Protein AF-A0AAD9JEX7-F1 (afdb_monomer_lite)

Foldseek 3Di:
DAAAAPDPVQQDPPLNQHPNAHDPQADRPRSHDGQDWWADDQQWDWDWDDFAQFKTKIKGFGTPSRDAPCFQVWKKKWKWKDWVPGDIDIDIGGDDHDDPRMDMDMDGRHHGFIKMKIKMWMWTADPNDIDIYYIYDIDMDTHYNDDFDQPDWPWDDDPDDPDPDTDTDTDTDDDDDD

Organism: Ridgeia piscesae (NCBI:txid27915)

Radius of gyration: 24.42 Å; chains: 1; bounding box: 78×35×66 Å

pLDDT: mean 83.03, std 17.33, range [36.31, 97.31]

Secondary structure (DSSP, 8-state):
---SBSSGGGB-TTT--BTT-BPTTB-TTTS-SB-PPPB--TT---EEE---SS-EEEEEEPPBT--TT-BTTTEEEEEEEEETTS--EEEEE-PPSS--SEEEEEE--PPTT-EEEEEEEEEEEETTEEEEPPPPPPEEEE--S----B---B-PPP-TTT---PPPB-PBP-PPP-

Sequence (178 aa):
MCGNCKDNSQCAATTGVCNSGCVTWYDPGLCKTYIEKPNFLSSDKPDIEDITSSSVTVNWPKANQMTSGLEGKYYRYILWLKADGEKEKNVTMVPQDGAKPRMDSHLTGLRFNTYYTVRVQPYREHNGDRDLGAATGVITFKTNCTVPVIENVMTSTPDWPTNTSIVVSWKVGAGYDI

Structure (mmCIF, N/CA/C/O backbone):
data_AF-A0AAD9JEX7-F1
#
_entry.id   AF-A0AAD9JEX7-F1
#
loop_
_atom_site.group_PDB
_atom_site.id
_atom_site.type_symbol
_atom_site.label_atom_id
_atom_site.label_alt_id
_atom_site.label_comp_id
_atom_site.label_asym_id
_atom_site.label_entity_id
_atom_site.label_seq_id
_atom_site.pdbx_PDB_ins_code
_atom_site.Cartn_x
_atom_site.Cartn_y
_atom_site.Cartn_z
_atom_site.occupancy
_atom_site.B_iso_or_equiv
_atom_site.auth_seq_id
_atom_site.auth_comp_id
_atom_site.auth_asym_id
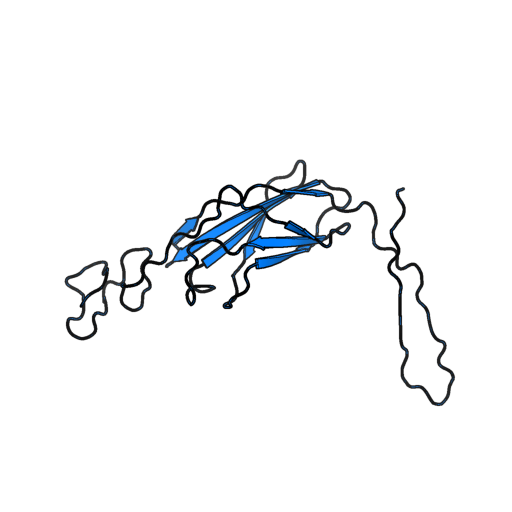_atom_site.auth_atom_id
_atom_site.pdbx_PDB_model_num
ATOM 1 N N . MET A 1 1 ? 13.250 4.168 -32.243 1.00 79.69 1 MET A N 1
ATOM 2 C CA . MET A 1 1 ? 13.951 4.715 -31.057 1.00 79.69 1 MET A CA 1
ATOM 3 C C . MET A 1 1 ? 13.802 3.745 -29.903 1.00 79.69 1 MET A C 1
ATOM 5 O O . MET A 1 1 ? 12.671 3.363 -29.606 1.00 79.69 1 MET A O 1
ATOM 9 N N . CYS A 1 2 ? 14.925 3.354 -29.306 1.00 88.38 2 CYS A N 1
ATOM 10 C CA . CYS A 1 2 ? 14.984 2.447 -28.161 1.00 88.38 2 CYS A CA 1
ATOM 11 C C . CYS A 1 2 ? 14.504 3.133 -26.879 1.00 88.38 2 CYS A C 1
ATOM 13 O O . CYS A 1 2 ? 14.640 4.351 -26.746 1.00 88.38 2 CYS A O 1
ATOM 15 N N . GLY A 1 3 ? 13.920 2.353 -25.971 1.00 90.06 3 GLY A N 1
ATOM 16 C CA . GLY A 1 3 ? 13.683 2.772 -24.591 1.00 90.06 3 GLY A CA 1
ATOM 17 C C . GLY A 1 3 ? 14.864 2.423 -23.683 1.00 90.06 3 GLY A C 1
ATOM 18 O O . GLY A 1 3 ? 15.997 2.277 -24.132 1.00 90.06 3 GLY A O 1
ATOM 19 N N . ASN A 1 4 ? 14.579 2.246 -22.397 1.00 93.44 4 ASN A N 1
ATOM 20 C CA . ASN A 1 4 ? 15.545 1.892 -21.359 1.00 93.44 4 ASN A CA 1
ATOM 21 C C . ASN A 1 4 ? 15.795 0.375 -21.326 1.00 93.44 4 ASN A C 1
ATOM 23 O O . ASN A 1 4 ? 15.346 -0.324 -20.414 1.00 93.44 4 ASN A O 1
ATOM 27 N N . CYS A 1 5 ? 16.477 -0.143 -22.348 1.00 93.19 5 CYS A N 1
ATOM 28 C CA . CYS A 1 5 ? 16.906 -1.542 -22.399 1.00 93.19 5 CYS A CA 1
ATOM 29 C C . CYS A 1 5 ? 17.974 -1.837 -21.332 1.00 93.19 5 CYS A C 1
ATOM 31 O O . CYS A 1 5 ? 18.793 -0.969 -21.032 1.00 93.19 5 CYS A O 1
ATOM 33 N N . LYS A 1 6 ? 18.031 -3.073 -20.812 1.00 93.25 6 LYS A N 1
ATOM 34 C CA . LYS A 1 6 ? 19.159 -3.507 -19.957 1.00 93.25 6 LYS A CA 1
ATOM 35 C C . LYS A 1 6 ? 20.486 -3.469 -20.711 1.00 93.25 6 LYS A C 1
ATOM 37 O O . LYS A 1 6 ? 21.501 -3.059 -20.163 1.00 93.25 6 LYS A O 1
ATOM 42 N N . ASP A 1 7 ? 20.447 -3.891 -21.970 1.00 93.06 7 ASP A N 1
ATOM 43 C CA . ASP A 1 7 ? 21.552 -3.805 -22.919 1.00 93.06 7 ASP A CA 1
ATOM 44 C C . ASP A 1 7 ? 21.055 -3.123 -24.195 1.00 93.06 7 ASP A C 1
ATOM 46 O O . ASP A 1 7 ? 20.227 -3.674 -24.929 1.00 93.06 7 ASP A O 1
ATOM 50 N N . ASN A 1 8 ? 21.552 -1.910 -24.441 1.00 89.69 8 ASN A N 1
ATOM 51 C CA . ASN A 1 8 ? 21.122 -1.075 -25.559 1.00 89.69 8 ASN A CA 1
ATOM 52 C C . ASN A 1 8 ? 21.593 -1.617 -26.919 1.00 89.69 8 ASN A C 1
ATOM 54 O O . ASN A 1 8 ? 20.993 -1.289 -27.942 1.00 89.69 8 ASN A O 1
ATOM 58 N N . SER A 1 9 ? 22.623 -2.474 -26.944 1.00 91.62 9 SER A N 1
ATOM 59 C CA . SER A 1 9 ? 23.072 -3.149 -28.169 1.00 91.62 9 SER A CA 1
ATOM 60 C C . SER A 1 9 ? 22.080 -4.217 -28.652 1.00 91.62 9 SER A C 1
ATOM 62 O O . SER A 1 9 ? 22.043 -4.541 -29.836 1.00 91.62 9 SER A O 1
ATOM 64 N N . GLN A 1 10 ? 21.218 -4.710 -27.755 1.00 91.44 10 GLN A N 1
ATOM 65 C CA . GLN A 1 10 ? 20.183 -5.710 -28.040 1.00 91.44 10 GLN A CA 1
ATOM 66 C C . GLN A 1 10 ? 18.808 -5.096 -28.337 1.00 91.44 10 GLN A C 1
ATOM 68 O O . GLN A 1 10 ? 17.789 -5.795 -28.331 1.00 91.44 10 GLN A O 1
ATOM 73 N N . CYS A 1 11 ? 18.763 -3.789 -28.585 1.00 93.38 11 CYS A N 1
ATOM 74 C CA . CYS A 1 11 ? 17.563 -3.119 -29.049 1.00 93.38 11 CYS A CA 1
ATOM 75 C C . CYS A 1 11 ? 17.349 -3.372 -30.547 1.00 93.38 11 CYS A C 1
ATOM 77 O O . CYS A 1 11 ? 18.211 -3.081 -31.378 1.00 93.38 11 CYS A O 1
ATOM 79 N N . ALA A 1 12 ? 16.167 -3.861 -30.914 1.00 91.50 12 ALA A N 1
ATOM 80 C CA . ALA A 1 12 ? 15.785 -4.002 -32.310 1.00 91.50 12 ALA A CA 1
ATOM 81 C C . ALA A 1 12 ? 15.616 -2.618 -32.964 1.00 91.50 12 ALA A C 1
ATOM 83 O O . ALA A 1 12 ? 14.721 -1.853 -32.600 1.00 91.50 12 ALA A O 1
ATOM 84 N N . ALA A 1 13 ? 16.446 -2.305 -33.963 1.00 88.25 13 ALA A N 1
ATOM 85 C CA . ALA A 1 13 ? 16.466 -0.990 -34.613 1.00 88.25 13 ALA A CA 1
ATOM 86 C C . ALA A 1 13 ? 15.116 -0.588 -35.244 1.00 88.25 13 ALA A C 1
ATOM 88 O O . ALA A 1 13 ? 14.769 0.593 -35.265 1.00 88.25 13 ALA A O 1
ATOM 89 N N . THR A 1 14 ? 14.346 -1.568 -35.726 1.00 89.25 14 THR A N 1
ATOM 90 C CA . THR A 1 14 ? 13.056 -1.367 -36.401 1.00 89.25 14 THR A CA 1
ATOM 91 C C . THR A 1 14 ? 11.885 -1.240 -35.429 1.00 89.25 14 THR A C 1
ATOM 93 O O . THR A 1 14 ? 11.089 -0.314 -35.552 1.00 89.25 14 THR A O 1
ATOM 96 N N . THR A 1 15 ? 11.770 -2.140 -34.449 1.00 90.50 15 THR A N 1
ATOM 97 C CA . THR A 1 15 ? 10.611 -2.194 -33.538 1.00 90.50 15 THR A CA 1
ATOM 98 C C . THR A 1 15 ? 10.823 -1.412 -32.242 1.00 90.50 15 THR A C 1
ATOM 100 O O . THR A 1 15 ? 9.856 -1.026 -31.590 1.00 90.50 15 THR A O 1
ATOM 103 N N . GLY A 1 16 ? 12.076 -1.154 -31.854 1.00 89.50 16 GLY A N 1
ATOM 104 C CA . GLY A 1 16 ? 12.429 -0.550 -30.567 1.00 89.50 16 GLY A CA 1
ATOM 105 C C . GLY A 1 16 ? 12.274 -1.490 -29.367 1.00 89.50 16 GLY A C 1
ATOM 106 O O . GLY A 1 16 ? 12.338 -1.020 -28.234 1.00 89.50 16 GLY A O 1
ATOM 107 N N . VAL A 1 17 ? 12.059 -2.789 -29.605 1.00 91.31 17 VAL A N 1
ATOM 108 C CA . VAL A 1 17 ? 11.953 -3.821 -28.562 1.00 91.31 17 VAL A CA 1
ATOM 109 C C . VAL A 1 17 ? 13.337 -4.143 -27.996 1.00 91.31 17 VAL A C 1
ATOM 111 O O . VAL A 1 17 ? 14.300 -4.307 -28.746 1.00 91.31 17 VAL A O 1
ATOM 114 N N . CYS A 1 18 ? 13.428 -4.265 -26.673 1.00 92.69 18 CYS A N 1
ATOM 115 C CA . CYS A 1 18 ? 14.646 -4.653 -25.967 1.00 92.69 18 CYS A CA 1
ATOM 116 C C . CYS A 1 18 ? 14.670 -6.173 -25.745 1.00 92.69 18 CYS A C 1
ATOM 118 O O . CYS A 1 18 ? 13.969 -6.671 -24.865 1.00 92.69 18 CYS A O 1
ATOM 120 N N . ASN A 1 19 ? 15.493 -6.921 -26.490 1.00 90.56 19 ASN A N 1
ATOM 121 C CA . ASN A 1 19 ? 15.576 -8.387 -26.338 1.00 90.56 19 ASN A CA 1
ATOM 122 C C . ASN A 1 19 ? 16.192 -8.816 -24.994 1.00 90.56 19 ASN A C 1
ATOM 124 O O . ASN A 1 19 ? 15.896 -9.892 -24.484 1.00 90.56 19 ASN A O 1
ATOM 128 N N . SER A 1 20 ? 16.997 -7.938 -24.391 1.00 91.25 20 SER A N 1
ATOM 129 C CA . SER A 1 20 ? 17.547 -8.086 -23.038 1.00 91.25 20 SER A CA 1
ATOM 130 C C . SER A 1 20 ? 16.545 -7.735 -21.925 1.00 91.25 20 SER A C 1
ATOM 132 O O . SER A 1 20 ? 16.856 -7.869 -20.738 1.00 91.25 20 SER A O 1
ATOM 134 N N . GLY A 1 21 ? 15.340 -7.280 -22.285 1.00 90.69 21 GLY A N 1
ATOM 135 C CA . GLY A 1 21 ? 14.355 -6.716 -21.367 1.00 90.69 21 GLY A CA 1
ATOM 136 C C . GLY A 1 21 ? 14.670 -5.276 -20.948 1.00 90.69 21 GLY A C 1
ATOM 137 O O . GLY A 1 21 ? 15.631 -4.655 -21.412 1.00 90.69 21 GLY A O 1
ATOM 138 N N . CYS A 1 22 ? 13.838 -4.736 -20.059 1.00 92.56 22 CYS A N 1
ATOM 139 C CA . CYS A 1 22 ? 13.960 -3.361 -19.576 1.00 92.56 22 CYS A CA 1
ATOM 140 C C . CYS A 1 22 ? 14.808 -3.246 -18.312 1.00 92.56 22 CYS A C 1
ATOM 142 O O . CYS A 1 22 ? 14.862 -4.174 -17.499 1.00 92.56 22 CYS A O 1
ATOM 144 N N . VAL A 1 23 ? 15.412 -2.074 -18.113 1.00 92.25 23 VAL A N 1
ATOM 145 C CA . VAL A 1 23 ? 15.885 -1.639 -16.792 1.00 92.25 23 VAL A CA 1
ATOM 146 C C . VAL A 1 23 ? 14.736 -1.756 -15.784 1.00 92.25 23 VAL A C 1
ATOM 148 O O . VAL A 1 23 ? 13.566 -1.588 -16.139 1.00 92.25 23 VAL A O 1
ATOM 151 N N . THR A 1 24 ? 15.055 -2.066 -14.526 1.00 90.25 24 THR A N 1
ATOM 152 C CA . THR A 1 24 ? 14.056 -2.200 -13.460 1.00 90.25 24 THR A CA 1
ATOM 153 C C . THR A 1 24 ? 13.154 -0.966 -13.395 1.00 90.25 24 THR A C 1
ATOM 155 O O . THR A 1 24 ? 13.615 0.162 -13.570 1.00 90.25 24 THR A O 1
ATOM 158 N N . TRP A 1 25 ? 11.864 -1.195 -13.137 1.00 92.75 25 TRP A N 1
ATOM 159 C CA . TRP A 1 25 ? 10.810 -0.174 -13.087 1.00 92.75 25 TRP A CA 1
ATOM 160 C C . TRP A 1 25 ? 10.443 0.471 -14.419 1.00 92.75 25 TRP A C 1
ATOM 162 O O . TRP A 1 25 ? 9.761 1.488 -14.418 1.00 92.75 25 TRP A O 1
ATOM 172 N N . TYR A 1 26 ? 10.819 -0.115 -15.550 1.00 92.06 26 TYR A N 1
ATOM 173 C CA . TYR A 1 26 ? 10.245 0.255 -16.840 1.00 92.06 26 TYR A CA 1
ATOM 174 C C . TYR A 1 26 ? 9.252 -0.802 -17.317 1.00 92.06 26 TYR A C 1
ATOM 176 O O . TYR A 1 26 ? 9.494 -2.002 -17.198 1.00 92.06 26 TYR A O 1
ATOM 184 N N . ASP A 1 27 ? 8.129 -0.349 -17.873 1.00 88.69 27 ASP A N 1
ATOM 185 C CA . ASP A 1 27 ? 7.116 -1.233 -18.445 1.00 88.69 27 ASP A CA 1
ATOM 186 C C . ASP A 1 27 ? 7.715 -2.059 -19.611 1.00 88.69 27 ASP A C 1
ATOM 188 O O . ASP A 1 27 ? 8.361 -1.487 -20.502 1.00 88.69 27 ASP A O 1
ATOM 192 N N . PRO A 1 28 ? 7.507 -3.392 -19.630 1.00 83.62 28 PRO A N 1
ATOM 193 C CA . PRO A 1 28 ? 8.185 -4.333 -20.513 1.00 83.62 28 PRO A CA 1
ATOM 194 C C . PRO A 1 28 ? 7.768 -4.230 -21.983 1.00 83.62 28 PRO A C 1
ATOM 196 O O . PRO A 1 28 ? 8.327 -4.952 -22.800 1.00 83.62 28 PRO A O 1
ATOM 199 N N . GLY A 1 29 ? 6.820 -3.356 -22.349 1.00 82.38 29 GLY A N 1
ATOM 200 C CA . GLY A 1 29 ? 6.421 -3.169 -23.745 1.00 82.38 29 GLY A CA 1
ATOM 201 C C . GLY A 1 29 ? 7.563 -2.646 -24.622 1.00 82.38 29 GLY A C 1
ATOM 202 O O . GLY A 1 29 ? 8.061 -3.344 -25.499 1.00 82.38 29 GLY A O 1
ATOM 203 N N . LEU A 1 30 ? 7.985 -1.401 -24.395 1.00 90.00 30 LEU A N 1
ATOM 204 C CA . LEU A 1 30 ? 9.078 -0.756 -25.145 1.00 90.00 30 LEU A CA 1
ATOM 205 C C . LEU A 1 30 ? 10.143 -0.141 -24.227 1.00 90.00 30 LEU A C 1
ATOM 207 O O . LEU A 1 30 ? 10.989 0.621 -24.690 1.00 90.00 30 LEU A O 1
ATOM 211 N N . CYS A 1 31 ? 10.068 -0.398 -22.918 1.00 92.25 31 CYS A N 1
ATOM 212 C CA . CYS A 1 31 ? 10.936 0.207 -21.905 1.00 92.25 31 CYS A CA 1
ATOM 213 C C . CYS A 1 31 ? 10.913 1.747 -21.907 1.00 92.25 31 CYS A C 1
ATOM 215 O O . CYS A 1 31 ? 11.893 2.401 -21.546 1.00 92.25 31 CYS A O 1
ATOM 217 N N . LYS A 1 32 ? 9.807 2.347 -22.363 1.00 90.19 32 LYS A N 1
ATOM 218 C CA . LYS A 1 32 ? 9.651 3.807 -22.467 1.00 90.19 32 LYS A CA 1
ATOM 219 C C . LYS A 1 32 ? 8.958 4.414 -21.258 1.00 90.19 32 LYS A C 1
ATOM 221 O O . LYS A 1 32 ? 9.264 5.540 -20.889 1.00 90.19 32 LYS A O 1
ATOM 226 N N . THR A 1 33 ? 8.045 3.667 -20.649 1.00 89.75 33 THR A N 1
ATOM 227 C CA . THR A 1 33 ? 7.245 4.148 -19.525 1.00 89.75 33 THR A CA 1
ATOM 228 C C . THR A 1 33 ? 7.901 3.718 -18.227 1.00 89.75 33 THR A C 1
ATOM 230 O O . THR A 1 33 ? 8.029 2.521 -17.973 1.00 89.75 33 THR A O 1
ATOM 233 N N . TYR A 1 34 ? 8.316 4.685 -17.414 1.00 90.88 34 TYR A N 1
ATOM 234 C CA . TYR A 1 34 ? 8.748 4.420 -16.049 1.00 90.88 34 TYR A CA 1
ATOM 235 C C . TYR A 1 34 ? 7.514 4.174 -15.171 1.00 90.88 34 TYR A C 1
ATOM 237 O O . TYR A 1 34 ? 6.572 4.964 -15.160 1.00 90.88 34 TYR A O 1
ATOM 245 N N . ILE A 1 35 ? 7.508 3.056 -14.457 1.00 92.62 35 ILE A N 1
ATOM 246 C CA . ILE A 1 35 ? 6.478 2.682 -13.491 1.00 92.62 35 ILE A CA 1
ATOM 247 C C . ILE A 1 35 ? 6.779 3.479 -12.234 1.00 92.62 35 ILE A C 1
ATOM 249 O O . ILE A 1 35 ? 7.583 3.033 -11.427 1.00 92.62 35 ILE A O 1
ATOM 253 N N . GLU A 1 36 ? 6.201 4.662 -12.061 1.00 92.38 36 GLU A N 1
ATOM 254 C CA . GLU A 1 36 ? 6.547 5.532 -10.936 1.00 92.38 36 GLU A CA 1
ATOM 255 C C . GLU A 1 36 ? 6.315 4.883 -9.569 1.00 92.38 36 GLU A C 1
ATOM 257 O O . GLU A 1 36 ? 5.442 4.033 -9.403 1.00 92.38 36 GLU A O 1
ATOM 262 N N . LYS A 1 37 ? 7.120 5.277 -8.576 1.00 94.25 37 LYS A N 1
ATOM 263 C CA . LYS A 1 37 ? 6.958 4.806 -7.201 1.00 94.25 37 LYS A CA 1
ATOM 264 C C . LYS A 1 37 ? 5.727 5.482 -6.585 1.00 94.25 37 LYS A C 1
ATOM 266 O O . LYS A 1 37 ? 5.751 6.705 -6.422 1.00 94.25 37 LYS A O 1
ATOM 271 N 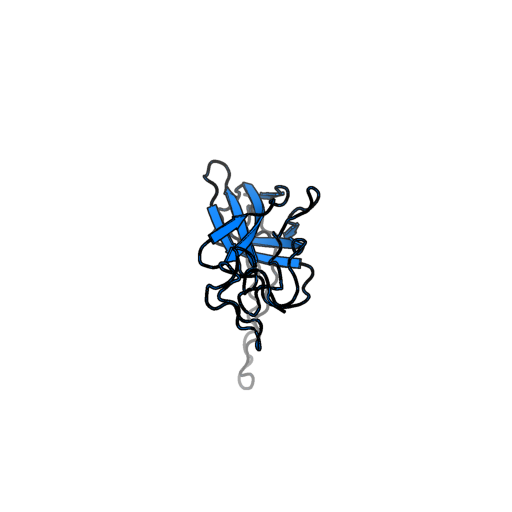N . PRO A 1 38 ? 4.687 4.723 -6.198 1.00 93.88 38 PRO A N 1
ATOM 272 C CA . PRO A 1 38 ? 3.478 5.316 -5.655 1.00 93.88 38 PRO A CA 1
ATOM 273 C C . PRO A 1 38 ? 3.732 5.795 -4.226 1.00 93.88 38 PRO A C 1
ATOM 275 O O . PRO A 1 38 ? 4.461 5.142 -3.479 1.00 93.88 38 PRO A O 1
ATOM 278 N N . ASN A 1 39 ? 3.137 6.917 -3.827 1.00 94.62 39 ASN A N 1
ATOM 279 C CA . ASN A 1 39 ? 3.284 7.458 -2.473 1.00 94.62 39 ASN A CA 1
ATOM 280 C C . ASN A 1 39 ? 2.018 8.190 -2.022 1.00 94.62 39 ASN A C 1
ATOM 282 O O . ASN A 1 39 ? 1.314 8.789 -2.836 1.00 94.62 39 ASN A O 1
ATOM 286 N N . PHE A 1 40 ? 1.779 8.184 -0.714 1.00 94.19 40 PHE A N 1
ATOM 287 C CA . PHE A 1 40 ? 0.829 9.088 -0.073 1.00 94.19 40 PHE A CA 1
ATOM 288 C C . PHE A 1 40 ? 1.489 10.409 0.321 1.00 94.19 40 PHE A C 1
ATOM 290 O O . PHE A 1 40 ? 2.706 10.478 0.520 1.00 94.19 40 PHE A O 1
ATOM 297 N N . LEU A 1 41 ? 0.678 11.456 0.445 1.00 90.62 41 LEU A N 1
ATOM 298 C CA . LEU A 1 41 ? 1.074 12.688 1.113 1.00 90.62 41 LEU A CA 1
ATOM 299 C C . LEU A 1 41 ? 1.145 12.449 2.624 1.00 90.62 41 LEU A C 1
ATOM 301 O O . LEU A 1 41 ? 0.426 11.621 3.177 1.00 90.62 41 LEU A O 1
ATOM 305 N N . SER A 1 42 ? 1.974 13.225 3.321 1.00 84.94 42 SER A N 1
ATOM 306 C CA . SER A 1 42 ? 2.086 13.143 4.786 1.00 84.94 42 SER A CA 1
ATOM 307 C C . SER A 1 42 ? 0.777 13.478 5.514 1.00 84.94 42 SER A C 1
ATOM 309 O O . SER A 1 42 ? 0.582 13.061 6.654 1.00 84.94 42 SER A O 1
ATOM 311 N N . SER A 1 43 ? -0.115 14.225 4.860 1.00 90.44 43 SER A N 1
ATOM 312 C CA . SER A 1 43 ? -1.451 14.560 5.349 1.00 90.44 43 SER A CA 1
ATOM 313 C C . SER A 1 43 ? -2.483 13.453 5.138 1.00 90.44 43 SER A C 1
ATOM 315 O O . SER A 1 43 ? -3.529 13.494 5.785 1.00 90.44 43 SER A O 1
ATOM 317 N N . ASP A 1 44 ? -2.224 12.488 4.252 1.00 94.69 44 ASP A N 1
ATOM 318 C CA . ASP A 1 44 ? -3.203 11.458 3.914 1.00 94.69 44 ASP A CA 1
ATOM 319 C C . ASP A 1 44 ? -3.388 10.497 5.085 1.00 94.69 44 ASP A C 1
ATOM 321 O O . ASP A 1 44 ? -2.426 9.976 5.664 1.00 94.69 44 ASP A O 1
ATOM 325 N N . LYS A 1 45 ? -4.648 10.228 5.417 1.00 94.00 45 LYS A N 1
ATOM 326 C CA . LYS A 1 45 ? -5.043 9.256 6.432 1.00 94.00 45 LYS A CA 1
ATOM 327 C C . LYS A 1 45 ? -6.186 8.397 5.902 1.00 94.00 45 LYS A C 1
ATOM 329 O O . LYS A 1 45 ? -6.966 8.878 5.080 1.00 94.00 45 LYS A O 1
ATOM 334 N N . PRO A 1 46 ? -6.289 7.135 6.343 1.00 95.94 46 PRO A N 1
ATOM 335 C CA . PRO A 1 46 ? -7.484 6.351 6.101 1.00 95.94 46 PRO A CA 1
ATOM 336 C C . PRO A 1 46 ? -8.660 6.936 6.888 1.00 95.94 46 PRO A C 1
ATOM 338 O O . PRO A 1 46 ? -8.466 7.495 7.967 1.00 95.94 46 PRO A O 1
ATOM 341 N N . ASP A 1 47 ? -9.860 6.731 6.367 1.00 95.62 47 ASP A N 1
ATOM 342 C CA . ASP A 1 47 ? -11.128 6.954 7.048 1.00 95.62 47 ASP A CA 1
ATOM 343 C C . ASP A 1 47 ? -11.722 5.603 7.460 1.00 95.62 47 ASP A C 1
ATOM 345 O O . ASP A 1 47 ? -11.486 4.578 6.810 1.00 95.62 47 ASP A O 1
ATOM 349 N N . ILE A 1 48 ? -12.468 5.604 8.562 1.00 95.12 48 ILE A N 1
ATOM 350 C CA . ILE A 1 48 ? -13.047 4.405 9.164 1.00 95.12 48 ILE A CA 1
ATOM 351 C C . ILE A 1 48 ? -14.566 4.538 9.199 1.00 95.12 48 ILE A C 1
ATOM 353 O O . ILE A 1 48 ? -15.092 5.525 9.711 1.00 95.12 48 ILE A O 1
ATOM 357 N N . GLU A 1 49 ? -15.252 3.521 8.689 1.00 93.56 49 GLU A N 1
ATOM 358 C CA . GLU A 1 49 ? -16.709 3.455 8.568 1.00 93.56 49 GLU A CA 1
ATOM 359 C C . GLU A 1 49 ? -17.215 2.066 8.991 1.00 93.56 49 GLU A C 1
ATOM 361 O O . GLU A 1 49 ? -16.439 1.113 9.106 1.00 93.56 49 GLU A O 1
ATOM 366 N N . ASP A 1 50 ? -18.521 1.952 9.248 1.00 92.00 50 ASP A N 1
ATOM 367 C CA . ASP A 1 50 ? -19.217 0.682 9.515 1.00 92.00 50 ASP A CA 1
ATOM 368 C C . ASP A 1 50 ? -18.552 -0.213 10.575 1.00 92.00 50 ASP A C 1
ATOM 370 O O . ASP A 1 50 ? -18.443 -1.433 10.423 1.00 92.00 50 ASP A O 1
ATOM 374 N N . ILE A 1 51 ? -18.077 0.390 11.668 1.00 92.31 51 ILE A N 1
ATOM 375 C CA . ILE A 1 51 ? -17.472 -0.359 12.769 1.00 92.31 51 ILE A CA 1
ATOM 376 C C . ILE A 1 51 ? -18.539 -1.239 13.431 1.00 92.31 51 ILE A C 1
ATOM 378 O O . ILE A 1 51 ? -19.568 -0.748 13.903 1.00 92.31 51 ILE A O 1
ATOM 382 N N . THR A 1 52 ? -18.256 -2.536 13.536 1.00 91.00 52 THR A N 1
ATOM 383 C CA . THR A 1 52 ? -19.044 -3.500 14.314 1.00 91.00 52 THR A CA 1
ATOM 384 C C . THR A 1 52 ? -18.211 -4.079 15.464 1.00 91.00 52 THR A C 1
ATOM 386 O O . THR A 1 52 ? -17.089 -3.646 15.738 1.00 91.00 52 THR A O 1
ATOM 389 N N . SER A 1 53 ? -18.741 -5.080 16.169 1.00 90.69 53 SER A N 1
ATOM 390 C CA . SER A 1 53 ? -17.983 -5.834 17.172 1.00 90.69 53 SER A CA 1
ATOM 391 C C . SER A 1 53 ? -16.884 -6.724 16.573 1.00 90.69 53 SER A C 1
ATOM 393 O O . SER A 1 53 ? -16.005 -7.166 17.307 1.00 90.69 53 SER A O 1
ATOM 395 N N . SER A 1 54 ? -16.904 -6.999 15.262 1.00 91.81 54 SER A N 1
ATOM 396 C CA . SER A 1 54 ? -15.955 -7.932 14.626 1.00 91.81 54 SER A CA 1
ATOM 397 C C . SER A 1 54 ? -15.504 -7.543 13.216 1.00 91.81 54 SER A C 1
ATOM 399 O O . SER A 1 54 ? -14.753 -8.287 12.578 1.00 91.81 54 SER A O 1
ATOM 401 N N . SER A 1 55 ? -15.921 -6.381 12.722 1.00 92.94 55 SER A N 1
ATOM 402 C CA . SER A 1 55 ? -15.570 -5.893 11.394 1.00 92.94 55 SER A CA 1
ATOM 403 C C . SER A 1 55 ? -15.496 -4.373 11.329 1.00 92.94 55 SER A C 1
ATOM 405 O O . SER A 1 55 ? -15.942 -3.674 12.241 1.00 92.94 55 SER A O 1
ATOM 407 N N . VAL A 1 56 ? -14.887 -3.874 10.257 1.00 95.31 56 VAL A N 1
ATOM 408 C CA . VAL A 1 56 ? -14.791 -2.448 9.944 1.00 95.31 56 VAL A CA 1
ATOM 409 C C . VAL A 1 56 ? -14.594 -2.257 8.444 1.00 95.31 56 VAL A C 1
ATOM 411 O O . VAL A 1 56 ? -13.956 -3.091 7.796 1.00 95.31 56 VAL A O 1
ATOM 414 N N . THR A 1 57 ? -15.073 -1.144 7.902 1.00 95.62 57 THR A N 1
ATOM 415 C CA . THR A 1 57 ? -14.724 -0.695 6.552 1.00 95.62 57 THR A CA 1
ATOM 416 C C . THR A 1 57 ? -13.641 0.379 6.643 1.00 95.62 57 THR A C 1
ATOM 418 O O . THR A 1 57 ? -13.788 1.385 7.338 1.00 95.62 57 THR A O 1
ATOM 421 N N . VAL A 1 58 ? -12.517 0.156 5.961 1.00 96.12 58 VAL A N 1
ATOM 422 C CA . VAL A 1 58 ? -11.416 1.122 5.862 1.00 96.12 58 VAL A CA 1
ATOM 423 C C . VAL A 1 58 ? -11.421 1.724 4.469 1.00 96.12 58 VAL A C 1
ATOM 425 O O . VAL A 1 58 ? -11.391 0.983 3.492 1.00 96.12 58 VAL A O 1
ATOM 428 N N . ASN A 1 59 ? -11.383 3.050 4.380 1.00 95.31 59 ASN A N 1
ATOM 429 C CA . ASN A 1 59 ? -11.366 3.796 3.127 1.00 95.31 59 ASN A CA 1
ATOM 430 C C . ASN A 1 59 ? -10.096 4.653 3.036 1.00 95.31 59 ASN A C 1
ATOM 432 O O . ASN A 1 59 ? -9.734 5.313 4.001 1.00 95.31 59 ASN A O 1
ATOM 436 N N . TRP A 1 60 ? -9.438 4.760 1.883 1.00 94.69 60 TRP A N 1
ATOM 437 C CA . TRP A 1 60 ? -8.265 5.642 1.706 1.00 94.69 60 TRP A CA 1
ATOM 438 C C . TRP A 1 60 ? -8.229 6.282 0.312 1.00 94.69 60 TRP A C 1
ATOM 440 O O . TRP A 1 60 ? -8.854 5.759 -0.616 1.00 94.69 60 TRP A O 1
ATOM 450 N N . PRO A 1 61 ? -7.541 7.428 0.137 1.00 92.50 61 PRO A N 1
ATOM 451 C CA . PRO A 1 61 ? -7.383 8.040 -1.181 1.00 92.50 61 PRO A CA 1
ATOM 452 C C . PRO A 1 61 ? -6.544 7.160 -2.114 1.00 92.50 61 PRO A C 1
ATOM 454 O O . PRO A 1 61 ? -5.758 6.325 -1.670 1.00 92.50 61 PRO A O 1
ATOM 457 N N . LYS A 1 62 ? -6.664 7.356 -3.426 1.00 90.94 62 LYS A N 1
ATOM 458 C CA . LYS A 1 62 ? -5.708 6.781 -4.380 1.00 90.94 62 LYS A CA 1
ATOM 459 C C . LYS A 1 62 ? -4.325 7.415 -4.174 1.00 90.94 62 LYS A C 1
ATOM 461 O O . LYS A 1 62 ? -4.217 8.635 -4.096 1.00 90.94 62 LYS A O 1
ATOM 466 N N . ALA A 1 63 ? -3.272 6.599 -4.094 1.00 92.19 63 ALA A N 1
ATOM 467 C CA . ALA A 1 63 ? -1.908 7.109 -3.968 1.00 92.19 63 ALA A CA 1
ATOM 468 C C . ALA A 1 63 ? -1.481 7.883 -5.224 1.00 92.19 63 ALA A C 1
ATOM 470 O O . ALA A 1 63 ? -1.855 7.537 -6.350 1.00 92.19 63 ALA A O 1
ATOM 471 N N . ASN A 1 64 ? -0.636 8.894 -5.029 1.00 89.00 64 ASN A N 1
ATOM 472 C CA . ASN A 1 64 ? -0.061 9.661 -6.126 1.00 89.00 64 ASN A CA 1
ATOM 473 C C . ASN A 1 64 ? 0.840 8.771 -6.988 1.00 89.00 64 ASN A C 1
ATOM 475 O O . ASN A 1 64 ? 1.392 7.778 -6.506 1.00 89.00 64 ASN A O 1
ATOM 479 N N . GLN A 1 65 ? 1.018 9.161 -8.250 1.00 86.94 65 GLN A N 1
ATOM 480 C CA . GLN A 1 65 ? 1.860 8.461 -9.227 1.00 86.94 65 GLN A CA 1
ATOM 481 C C . GLN A 1 65 ? 1.411 7.039 -9.588 1.00 86.94 65 GLN A C 1
ATOM 483 O O . GLN A 1 65 ? 2.145 6.291 -10.231 1.00 86.94 65 GLN A O 1
ATOM 488 N N . MET A 1 66 ? 0.187 6.657 -9.218 1.00 83.81 66 MET A N 1
ATOM 489 C CA . MET A 1 66 ? -0.472 5.504 -9.821 1.00 83.81 66 MET A CA 1
ATOM 490 C C . MET A 1 66 ? -1.036 5.905 -11.186 1.00 83.81 66 MET A C 1
ATOM 492 O O . MET A 1 66 ? -2.144 6.438 -11.283 1.00 83.81 66 MET A O 1
ATOM 496 N N . THR A 1 67 ? -0.231 5.687 -12.225 1.00 77.75 67 THR A N 1
ATOM 497 C CA . THR A 1 67 ? -0.569 5.983 -13.621 1.00 77.75 67 THR A CA 1
ATOM 498 C C . THR A 1 67 ? -1.694 5.085 -14.127 1.00 77.75 67 THR A C 1
ATOM 500 O O . THR A 1 67 ? -1.619 3.866 -13.974 1.00 77.75 67 THR A O 1
ATOM 503 N N . SER A 1 68 ? -2.677 5.698 -14.794 1.00 72.19 68 SER A N 1
ATOM 504 C CA . SER A 1 68 ? -3.807 4.997 -15.410 1.00 72.19 68 SER A CA 1
ATOM 505 C C . SER A 1 68 ? -3.351 3.936 -16.417 1.00 72.19 68 SER A C 1
ATOM 507 O O . SER A 1 68 ? -2.489 4.198 -17.259 1.00 72.19 68 SER A O 1
ATOM 509 N N . GLY A 1 69 ? -3.937 2.743 -16.324 1.00 77.00 69 GLY A N 1
ATOM 510 C CA . GLY A 1 69 ? -3.627 1.575 -17.151 1.00 77.00 69 GLY A CA 1
ATOM 511 C C . GLY A 1 69 ? -2.502 0.692 -16.597 1.00 77.00 69 GLY A C 1
ATOM 512 O O . GLY A 1 69 ? -2.183 -0.338 -17.195 1.00 77.00 69 GLY A O 1
ATOM 513 N N . LEU A 1 70 ? -1.893 1.070 -15.467 1.00 81.75 70 LEU A N 1
ATOM 514 C CA . LEU A 1 70 ? -0.910 0.252 -14.740 1.00 81.75 70 LEU A CA 1
ATOM 515 C C . LEU A 1 70 ? -1.452 -0.257 -13.393 1.00 81.75 70 LEU A C 1
ATOM 517 O O . LEU A 1 70 ? -0.789 -1.057 -12.715 1.00 81.75 70 LEU A O 1
ATOM 521 N N . GLU A 1 71 ? -2.646 0.188 -12.994 1.00 81.44 71 GLU A N 1
ATOM 522 C CA . GLU A 1 71 ? -3.364 -0.316 -11.828 1.00 81.44 71 GLU A CA 1
ATOM 523 C C . GLU A 1 71 ? -3.640 -1.811 -11.969 1.00 81.44 71 GLU A C 1
ATOM 525 O O . GLU A 1 71 ? -3.911 -2.333 -13.047 1.00 81.44 71 GLU A O 1
ATOM 530 N N . GLY A 1 72 ? -3.475 -2.539 -10.869 1.00 79.00 72 GLY A N 1
ATOM 531 C CA . GLY A 1 72 ? -3.593 -3.994 -10.840 1.00 79.00 72 GLY A CA 1
ATOM 532 C C . GLY A 1 72 ? -2.439 -4.747 -11.513 1.00 79.00 72 GLY A C 1
ATOM 533 O O . GLY A 1 72 ? -2.095 -5.841 -11.058 1.00 79.00 72 GLY A O 1
ATOM 534 N N . LYS A 1 73 ? -1.784 -4.145 -12.516 1.00 88.50 73 LYS A N 1
ATOM 535 C CA . LYS A 1 73 ? -0.606 -4.693 -13.201 1.00 88.50 73 LYS A CA 1
ATOM 536 C C . LYS A 1 73 ? 0.654 -4.585 -12.345 1.00 88.50 73 LYS A C 1
ATOM 538 O O . LYS A 1 73 ? 1.329 -5.590 -12.140 1.00 88.50 73 LYS A O 1
ATOM 543 N N . TYR A 1 74 ? 0.950 -3.390 -11.832 1.00 90.44 74 TYR A N 1
ATOM 544 C CA . TYR A 1 74 ? 2.155 -3.136 -11.025 1.00 90.44 74 TYR A CA 1
ATOM 545 C C . TYR A 1 74 ? 1.858 -2.581 -9.643 1.00 90.44 74 TYR A C 1
ATOM 547 O O . TYR A 1 74 ? 2.635 -2.802 -8.716 1.00 90.44 74 TYR A O 1
ATOM 555 N N . TYR A 1 75 ? 0.751 -1.861 -9.493 1.00 92.25 75 TYR A N 1
ATOM 556 C CA . TYR A 1 75 ? 0.420 -1.189 -8.246 1.00 92.25 75 TYR A CA 1
ATOM 557 C C . TYR A 1 75 ? -0.426 -2.054 -7.330 1.00 92.25 75 TYR A C 1
ATOM 559 O O . TYR A 1 75 ? -1.317 -2.776 -7.777 1.00 92.25 75 TYR A O 1
ATOM 567 N N . ARG A 1 76 ? -0.138 -1.957 -6.034 1.00 93.31 76 ARG A N 1
ATOM 568 C CA . ARG A 1 76 ? -0.785 -2.700 -4.953 1.00 93.31 76 ARG A CA 1
ATOM 569 C C . ARG A 1 76 ? -0.794 -1.859 -3.673 1.00 93.31 76 ARG A C 1
ATOM 571 O O . ARG A 1 76 ? -0.031 -0.900 -3.544 1.00 93.31 76 ARG A O 1
ATOM 578 N N . TYR A 1 77 ? -1.618 -2.258 -2.710 1.00 94.94 77 TYR A N 1
ATOM 579 C CA . TYR A 1 77 ? -1.628 -1.709 -1.355 1.00 94.94 77 TYR A CA 1
ATOM 580 C C . TYR A 1 77 ? -1.371 -2.801 -0.317 1.00 94.94 77 TYR A C 1
ATOM 582 O O . TYR A 1 77 ? -1.718 -3.964 -0.519 1.00 94.94 77 TYR A O 1
ATOM 590 N N . ILE A 1 78 ? -0.775 -2.412 0.805 1.00 96.00 78 ILE A N 1
ATOM 591 C CA . ILE A 1 78 ? -0.693 -3.197 2.033 1.00 96.00 78 ILE A CA 1
ATOM 592 C C . ILE A 1 78 ? -1.450 -2.425 3.100 1.00 96.00 78 ILE A C 1
ATOM 594 O O . ILE A 1 78 ? -1.089 -1.292 3.425 1.00 96.00 78 ILE A O 1
ATOM 598 N N . LEU A 1 79 ? -2.489 -3.039 3.645 1.00 96.88 79 LEU A N 1
ATOM 599 C CA . LEU A 1 79 ? -3.204 -2.517 4.791 1.00 96.88 79 LEU A CA 1
ATOM 600 C C . LEU A 1 79 ? -2.626 -3.167 6.039 1.00 96.88 79 LEU A C 1
ATOM 602 O O . LEU A 1 79 ? -2.676 -4.386 6.185 1.00 96.88 79 LEU A O 1
ATOM 606 N N . TRP A 1 80 ? -2.041 -2.353 6.906 1.00 96.69 80 TRP A N 1
ATOM 607 C CA . TRP A 1 80 ? -1.430 -2.793 8.149 1.00 96.69 80 TRP A CA 1
ATOM 608 C C . TRP A 1 80 ? -2.402 -2.546 9.296 1.00 96.69 80 TRP A C 1
ATOM 610 O O . TRP A 1 80 ? -2.889 -1.428 9.459 1.00 96.69 80 TRP A O 1
ATOM 620 N N . LEU A 1 81 ? -2.679 -3.588 10.072 1.00 96.88 81 LEU A N 1
ATOM 621 C CA . LEU A 1 81 ? -3.632 -3.591 11.173 1.00 96.88 81 LEU A CA 1
ATOM 622 C C . LEU A 1 81 ? -2.939 -4.109 12.430 1.00 96.88 81 LEU A C 1
ATOM 624 O O . LEU A 1 81 ? -2.380 -5.207 12.431 1.00 96.88 81 LEU A O 1
ATOM 628 N N . LYS A 1 82 ? -3.022 -3.364 13.528 1.00 97.31 82 LYS A N 1
ATOM 629 C CA . LYS A 1 82 ? -2.472 -3.782 14.818 1.00 97.31 82 LYS A CA 1
ATOM 630 C C . LYS A 1 82 ? -3.540 -3.675 15.894 1.00 97.31 82 LYS A C 1
ATOM 632 O O . LYS A 1 82 ? -4.058 -2.590 16.133 1.00 97.31 82 LYS A O 1
ATOM 637 N N . ALA A 1 83 ? -3.853 -4.795 16.538 1.00 96.44 83 ALA A N 1
ATOM 638 C CA . ALA A 1 83 ? -4.669 -4.788 17.745 1.00 96.44 83 ALA A CA 1
ATOM 639 C C . ALA A 1 83 ? -3.816 -4.360 18.944 1.00 96.44 83 ALA A C 1
ATOM 641 O O . ALA A 1 83 ? -2.607 -4.618 18.965 1.00 96.44 83 ALA A O 1
ATOM 642 N N . ASP A 1 84 ? -4.435 -3.756 19.953 1.00 92.06 84 ASP A N 1
ATOM 643 C CA . ASP A 1 84 ? -3.721 -3.417 21.180 1.00 92.06 84 ASP A CA 1
ATOM 644 C C . ASP A 1 84 ? -3.073 -4.664 21.814 1.00 92.06 84 ASP A C 1
ATOM 646 O O . ASP A 1 84 ? -3.650 -5.758 21.831 1.00 92.06 84 ASP A O 1
ATOM 650 N N . GLY A 1 85 ? -1.820 -4.510 22.242 1.00 89.06 85 GLY A N 1
ATOM 651 C CA . GLY A 1 85 ? -0.974 -5.599 22.739 1.00 89.06 85 GLY A CA 1
ATOM 652 C C . GLY A 1 85 ? -0.524 -6.653 21.710 1.00 89.06 85 GLY A C 1
ATOM 653 O O . GLY A 1 85 ? 0.218 -7.561 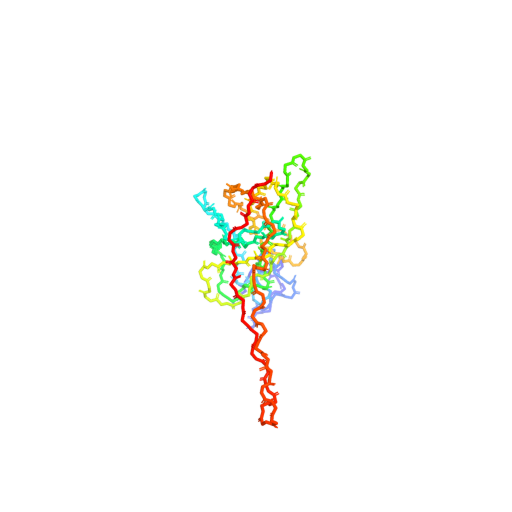22.083 1.00 89.06 85 GLY A O 1
ATOM 654 N N . GLU A 1 86 ? -0.910 -6.567 20.430 1.00 93.12 86 GLU A N 1
ATOM 655 C CA . GLU A 1 86 ? -0.525 -7.542 19.394 1.00 93.12 86 GLU A CA 1
ATOM 656 C C . GLU A 1 86 ? 0.545 -7.031 18.419 1.00 93.12 86 GLU A C 1
ATOM 658 O O . GLU A 1 86 ? 0.853 -5.840 18.318 1.00 93.12 86 GLU A O 1
ATOM 663 N N . LYS A 1 87 ? 1.115 -7.971 17.654 1.00 94.12 87 LYS A N 1
ATOM 664 C CA . LYS A 1 87 ? 1.932 -7.662 16.477 1.00 94.12 87 LYS A CA 1
ATOM 665 C C . LYS A 1 87 ? 1.049 -7.173 15.328 1.00 94.12 87 LYS A C 1
ATOM 667 O O . LYS A 1 87 ? -0.096 -7.593 15.185 1.00 94.12 87 LYS A O 1
ATOM 672 N N . GLU A 1 88 ? 1.619 -6.312 14.491 1.00 94.94 88 GLU A N 1
ATOM 673 C CA . GLU A 1 88 ? 0.962 -5.827 13.279 1.00 94.94 88 GLU A CA 1
ATOM 674 C C . GLU A 1 88 ? 0.767 -6.987 12.286 1.00 94.94 88 GLU A C 1
ATOM 676 O O . GLU A 1 88 ? 1.680 -7.777 12.031 1.00 94.94 88 GLU A O 1
ATOM 681 N N . LYS A 1 89 ? -0.445 -7.094 11.749 1.00 95.00 89 LYS A N 1
ATOM 682 C CA . LYS A 1 89 ? -0.841 -7.999 10.668 1.00 95.00 89 LYS A CA 1
ATOM 683 C C . LYS A 1 89 ? -1.055 -7.171 9.408 1.00 95.00 89 LYS A C 1
ATOM 685 O O . LYS A 1 89 ? -1.240 -5.958 9.486 1.00 95.00 89 LYS A O 1
ATOM 690 N N . ASN A 1 90 ? -1.029 -7.811 8.245 1.00 94.50 90 ASN A N 1
ATOM 691 C CA . ASN A 1 90 ? -1.282 -7.112 6.996 1.00 94.50 90 ASN A CA 1
ATOM 692 C C . ASN A 1 90 ? -2.168 -7.891 6.031 1.00 94.50 90 ASN A C 1
ATOM 694 O O . ASN A 1 90 ? -2.243 -9.118 6.085 1.00 94.50 90 ASN A O 1
ATOM 698 N N . VAL A 1 91 ? -2.821 -7.136 5.154 1.00 93.31 91 VAL A N 1
ATOM 699 C CA . VAL A 1 91 ? -3.604 -7.636 4.027 1.00 93.31 91 VAL A CA 1
ATOM 700 C C . VAL A 1 91 ? -3.118 -6.925 2.771 1.00 93.31 91 VAL A C 1
ATOM 702 O O . VAL A 1 91 ? -3.000 -5.698 2.752 1.00 93.31 91 VAL A O 1
ATOM 705 N N . THR A 1 92 ? -2.811 -7.684 1.723 1.00 94.25 92 THR A N 1
ATOM 706 C CA . THR A 1 92 ? -2.444 -7.127 0.420 1.00 94.25 92 THR A CA 1
ATOM 707 C C . THR A 1 92 ? -3.682 -6.935 -0.440 1.00 94.25 92 THR A C 1
ATOM 709 O O . THR A 1 92 ? -4.615 -7.735 -0.417 1.00 94.25 92 THR A O 1
ATOM 712 N N . MET A 1 93 ? -3.690 -5.856 -1.212 1.00 91.25 93 MET A N 1
ATOM 713 C CA . MET A 1 93 ? -4.832 -5.462 -2.021 1.00 91.25 93 MET A CA 1
ATOM 714 C C . MET A 1 93 ? -4.392 -5.043 -3.411 1.00 91.25 93 MET A C 1
ATOM 716 O O . MET A 1 93 ? -3.370 -4.376 -3.596 1.00 91.25 93 MET A O 1
ATOM 720 N N . VAL A 1 94 ? -5.190 -5.439 -4.395 1.00 89.62 94 VAL A N 1
ATOM 721 C CA . VAL A 1 94 ? -4.987 -5.091 -5.796 1.00 89.62 94 VAL A CA 1
ATOM 722 C C . VAL A 1 94 ? -5.983 -3.985 -6.146 1.00 89.62 94 VAL A C 1
ATOM 724 O O . VAL A 1 94 ? -7.184 -4.250 -6.094 1.00 89.62 94 VAL A O 1
ATOM 727 N N . PRO A 1 95 ? -5.537 -2.755 -6.467 1.00 84.69 95 PRO A N 1
ATOM 728 C CA . PRO A 1 95 ? -6.436 -1.748 -7.004 1.00 84.69 95 PRO A CA 1
ATOM 729 C C . PRO A 1 95 ? -7.019 -2.272 -8.312 1.00 84.69 95 PRO A C 1
ATOM 731 O O . PRO A 1 95 ? -6.278 -2.717 -9.190 1.00 84.69 95 PRO A O 1
ATOM 734 N N . GLN A 1 96 ? -8.343 -2.246 -8.416 1.00 75.50 96 GLN A N 1
ATOM 735 C CA . GLN A 1 96 ? -9.010 -2.534 -9.677 1.00 75.50 96 GLN A CA 1
ATOM 736 C C . GLN A 1 96 ? -8.874 -1.336 -10.612 1.00 75.50 96 GLN A C 1
ATOM 738 O O . GLN A 1 96 ? -8.797 -0.191 -10.161 1.00 75.50 96 GLN A O 1
ATOM 743 N N . ASP A 1 97 ? -8.836 -1.625 -11.908 1.00 64.00 97 ASP A N 1
ATOM 744 C CA . ASP A 1 97 ? -8.759 -0.598 -12.935 1.00 64.00 97 ASP A CA 1
ATOM 745 C C . ASP A 1 97 ? -10.032 0.265 -12.907 1.00 64.00 97 ASP A C 1
ATOM 747 O O . ASP A 1 97 ? -11.150 -0.247 -12.787 1.00 64.00 97 ASP A O 1
ATOM 751 N N . GLY A 1 98 ? -9.864 1.586 -12.946 1.00 65.06 98 GLY A N 1
ATOM 752 C CA . GLY A 1 98 ? -10.974 2.529 -12.842 1.00 65.06 98 GLY A CA 1
ATOM 753 C C . GLY A 1 98 ? -10.643 3.837 -12.126 1.00 65.06 98 GLY A C 1
ATOM 754 O O . GLY A 1 98 ? -9.764 3.934 -11.270 1.00 65.06 98 GLY A O 1
ATOM 755 N N . ALA A 1 99 ? -11.410 4.875 -12.457 1.00 61.22 99 ALA A N 1
ATOM 756 C CA . ALA A 1 99 ? -11.238 6.238 -11.954 1.00 61.22 99 ALA A CA 1
ATOM 757 C C . ALA A 1 99 ? -11.746 6.452 -10.511 1.00 61.22 99 ALA A C 1
ATOM 759 O O . ALA A 1 99 ? -12.078 7.580 -10.145 1.00 61.22 99 ALA A O 1
ATOM 760 N N . LYS A 1 100 ? -11.846 5.402 -9.680 1.00 76.69 100 LYS A N 1
ATOM 761 C CA . LYS A 1 100 ? -12.308 5.576 -8.298 1.00 76.69 100 LYS A CA 1
ATOM 762 C C . LYS A 1 100 ? -11.297 6.447 -7.532 1.00 76.69 100 LYS A C 1
ATOM 764 O O . LYS A 1 100 ? -10.123 6.080 -7.455 1.00 76.69 100 LYS A O 1
ATOM 769 N N . PRO A 1 101 ? -11.725 7.584 -6.949 1.00 80.50 101 PRO A N 1
ATOM 770 C CA . PRO A 1 101 ? -10.820 8.471 -6.216 1.00 80.50 101 PRO A CA 1
ATOM 771 C C . PRO A 1 101 ? -10.391 7.873 -4.870 1.00 80.50 101 PRO A C 1
ATOM 773 O O . PRO A 1 101 ? -9.369 8.268 -4.309 1.00 80.50 101 PRO A O 1
ATOM 776 N N . ARG A 1 102 ? -11.171 6.915 -4.356 1.00 87.50 102 ARG A N 1
ATOM 777 C CA . ARG A 1 102 ? -10.944 6.229 -3.089 1.00 87.50 102 ARG A CA 1
ATOM 778 C C . ARG A 1 102 ? -11.023 4.722 -3.263 1.00 87.50 102 ARG A C 1
ATOM 780 O O . ARG A 1 102 ? -11.738 4.226 -4.133 1.00 87.50 102 ARG A O 1
ATOM 787 N N . MET A 1 103 ? -10.271 4.034 -2.422 1.00 90.81 103 MET A N 1
ATOM 788 C CA . MET A 1 103 ? -10.241 2.585 -2.294 1.00 90.81 103 MET A CA 1
ATOM 789 C C . MET A 1 103 ? -10.826 2.201 -0.940 1.00 90.81 103 MET A C 1
ATOM 791 O O . MET A 1 103 ? -10.703 2.972 0.015 1.00 90.81 103 MET A O 1
ATOM 795 N N . ASP A 1 104 ? -11.412 1.014 -0.865 1.00 92.69 104 ASP A N 1
ATOM 796 C CA . ASP A 1 104 ? -12.051 0.503 0.339 1.00 92.69 104 ASP A CA 1
ATOM 797 C C . ASP A 1 104 ? -11.696 -0.968 0.597 1.00 92.69 104 ASP A C 1
ATOM 799 O O . ASP A 1 104 ? -11.323 -1.713 -0.315 1.00 92.69 104 ASP A O 1
ATOM 803 N N . SER A 1 105 ? -11.761 -1.375 1.865 1.00 93.19 105 SER A N 1
ATOM 804 C CA . SER A 1 105 ? -11.634 -2.767 2.294 1.00 93.19 105 SER A CA 1
ATOM 805 C C . SER A 1 105 ? -12.492 -3.044 3.513 1.00 93.19 105 SER A C 1
ATOM 807 O O . SER A 1 105 ? -12.405 -2.328 4.513 1.00 93.19 105 SER A O 1
ATOM 809 N N . HIS A 1 106 ? -13.256 -4.132 3.457 1.00 94.50 106 HIS A N 1
ATOM 810 C CA . HIS A 1 106 ? -13.996 -4.638 4.601 1.00 94.50 106 HIS A CA 1
ATOM 811 C C . HIS A 1 106 ? -13.160 -5.675 5.359 1.00 94.50 106 HIS A C 1
ATOM 813 O O . HIS A 1 106 ? -12.912 -6.782 4.872 1.00 94.50 106 HIS A O 1
ATOM 819 N N . LEU A 1 107 ? -12.712 -5.320 6.561 1.00 93.94 107 LEU A N 1
ATOM 820 C CA . LEU A 1 107 ? -11.950 -6.205 7.437 1.00 93.94 107 LEU A CA 1
ATOM 821 C C . LEU A 1 107 ? -12.910 -6.942 8.364 1.00 93.94 107 LEU A C 1
ATOM 823 O O . LEU A 1 107 ? -13.780 -6.325 8.969 1.00 93.94 107 LEU A O 1
ATOM 827 N N . THR A 1 108 ? -12.723 -8.249 8.518 1.00 93.44 108 THR A N 1
ATOM 828 C CA . THR A 1 108 ? -13.549 -9.116 9.373 1.00 93.44 108 THR A CA 1
ATOM 829 C C . THR A 1 108 ? -12.677 -9.924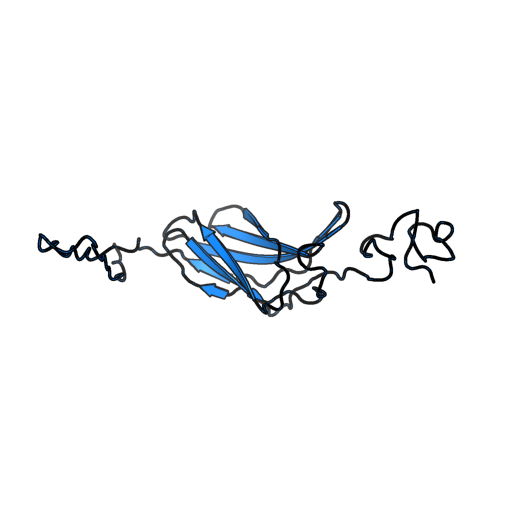 10.335 1.00 93.44 108 THR A C 1
ATOM 831 O O . THR A 1 108 ? -11.449 -9.927 10.227 1.00 93.44 108 THR A O 1
ATOM 834 N N . GLY A 1 109 ? -13.301 -10.603 11.302 1.00 91.31 109 GLY A N 1
ATOM 835 C CA . GLY A 1 109 ? -12.588 -11.421 12.289 1.00 91.31 109 GLY A CA 1
ATOM 836 C C . GLY A 1 109 ? -11.849 -10.597 13.348 1.00 91.31 109 GLY A C 1
ATOM 837 O O . GLY A 1 109 ? -10.879 -11.072 13.942 1.00 91.31 109 GLY A O 1
ATOM 838 N N . LEU A 1 110 ? -12.280 -9.355 13.572 1.00 93.31 110 LEU A N 1
ATOM 839 C CA . LEU A 1 110 ? -11.758 -8.508 14.637 1.00 93.31 110 LEU A CA 1
ATOM 840 C C . LEU A 1 110 ? -12.287 -8.970 15.997 1.00 93.31 110 LEU A C 1
ATOM 842 O O . LEU A 1 110 ? -13.365 -9.553 16.112 1.00 93.31 110 LEU A O 1
ATOM 846 N N . ARG A 1 111 ? -11.516 -8.688 17.045 1.00 91.75 111 ARG A N 1
ATOM 847 C CA . ARG A 1 111 ? -11.918 -8.931 18.428 1.00 91.75 111 ARG A CA 1
ATOM 848 C C . ARG A 1 111 ? -12.856 -7.822 18.876 1.00 91.75 111 ARG A C 1
ATOM 850 O O . ARG A 1 111 ? -12.621 -6.655 18.565 1.00 91.75 111 ARG A O 1
ATOM 857 N N . PHE A 1 112 ? -13.871 -8.191 19.644 1.00 89.94 112 PHE A N 1
ATOM 858 C CA . PHE A 1 112 ? -14.813 -7.247 20.232 1.00 89.94 112 PHE A CA 1
ATOM 859 C C . PHE A 1 112 ? -14.127 -6.318 21.239 1.00 89.94 112 PHE A C 1
ATOM 861 O O . PHE A 1 112 ? -13.118 -6.687 21.848 1.00 89.94 112 PHE A O 1
ATOM 868 N N . ASN A 1 113 ? -14.672 -5.108 21.396 1.00 89.94 113 ASN A N 1
ATOM 869 C CA . ASN A 1 113 ? -14.228 -4.108 22.371 1.00 89.94 113 ASN A CA 1
ATOM 870 C C . ASN A 1 113 ? -12.699 -3.872 22.403 1.00 89.94 113 ASN A C 1
ATOM 872 O O . ASN A 1 113 ? -12.102 -3.665 23.459 1.00 89.94 113 ASN A O 1
ATOM 876 N N . THR A 1 114 ? -12.044 -3.935 21.245 1.00 93.81 114 THR A N 1
ATOM 877 C CA . THR A 1 114 ? -10.583 -3.891 21.118 1.00 93.81 114 THR A CA 1
ATOM 878 C C . THR A 1 114 ? -10.173 -2.670 20.303 1.00 93.81 114 THR A C 1
ATOM 880 O O . THR A 1 114 ? -10.773 -2.376 19.269 1.00 93.81 114 THR A O 1
ATOM 883 N N . TYR A 1 115 ? -9.141 -1.958 20.763 1.00 96.25 115 TYR A N 1
ATOM 884 C CA . TYR A 1 115 ? -8.532 -0.877 19.993 1.00 96.25 115 TYR A CA 1
ATOM 885 C C . TYR A 1 115 ? -7.642 -1.430 18.884 1.00 96.25 115 TYR A C 1
ATOM 887 O O . TYR A 1 115 ? -6.854 -2.357 19.095 1.00 96.25 115 TYR A O 1
ATOM 895 N N . TYR A 1 116 ? -7.751 -0.813 17.716 1.00 97.12 116 TYR A N 1
ATOM 896 C CA . TYR A 1 116 ? -6.963 -1.121 16.537 1.00 97.12 116 TYR A CA 1
ATOM 897 C C . TYR A 1 116 ? -6.337 0.144 15.975 1.00 97.12 116 TYR A C 1
ATOM 899 O O . TYR A 1 116 ? -6.975 1.196 15.939 1.00 97.12 116 TYR A O 1
ATOM 907 N N . THR A 1 117 ? -5.110 0.022 15.477 1.00 97.25 117 THR A N 1
ATOM 908 C CA . THR A 1 117 ? -4.496 1.028 14.615 1.00 97.25 117 THR A CA 1
ATOM 909 C C . THR A 1 117 ? -4.382 0.509 13.188 1.00 97.25 117 THR A C 1
ATOM 911 O O . THR A 1 117 ? -4.092 -0.671 12.964 1.00 97.25 117 THR A O 1
ATOM 914 N N . VAL A 1 118 ? -4.622 1.397 12.223 1.00 97.00 118 VAL A N 1
ATOM 915 C CA . VAL A 1 118 ? -4.554 1.104 10.788 1.00 97.00 118 VAL A CA 1
ATOM 916 C C . VAL A 1 118 ? -3.723 2.146 10.060 1.00 97.00 118 VAL A C 1
ATOM 918 O O . VAL A 1 118 ? -3.822 3.344 10.326 1.00 97.00 118 VAL A O 1
ATOM 921 N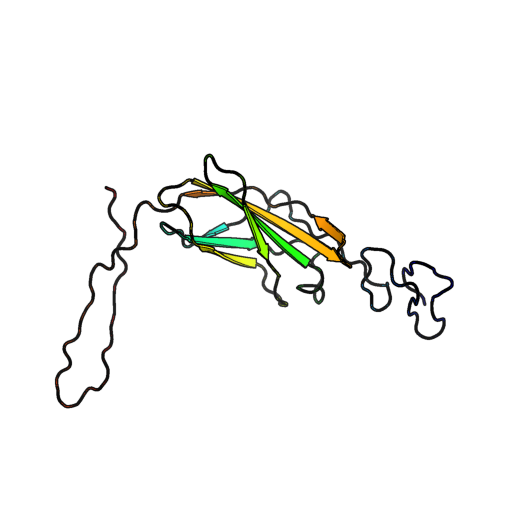 N . ARG A 1 119 ? -2.925 1.677 9.101 1.00 96.25 119 ARG A N 1
ATOM 922 C CA . ARG A 1 119 ? -2.258 2.496 8.082 1.00 96.25 119 ARG A CA 1
ATOM 923 C C . ARG A 1 119 ? -2.230 1.743 6.758 1.00 96.25 119 ARG A C 1
ATOM 925 O O . ARG A 1 119 ? -2.189 0.512 6.737 1.00 96.25 119 ARG A O 1
ATOM 932 N N . VAL A 1 120 ? -2.192 2.476 5.655 1.00 97.12 120 VAL A N 1
ATOM 933 C CA . VAL A 1 120 ? -2.130 1.897 4.310 1.00 97.12 120 VAL A CA 1
ATOM 934 C C . VAL A 1 120 ? -0.812 2.285 3.659 1.00 97.12 120 VAL A C 1
ATOM 936 O O . VAL A 1 120 ? -0.362 3.419 3.777 1.00 97.12 120 VAL A O 1
ATOM 939 N N . GLN A 1 121 ? -0.170 1.345 2.975 1.00 96.56 121 GLN A N 1
ATOM 940 C CA . GLN A 1 121 ? 1.093 1.571 2.285 1.00 96.56 121 GLN A CA 1
ATOM 941 C C . GLN A 1 121 ? 0.991 1.110 0.830 1.00 96.56 121 GLN A C 1
ATOM 943 O O . GLN A 1 121 ? 0.704 -0.065 0.593 1.00 96.56 121 GLN A O 1
ATOM 948 N N . PRO A 1 122 ? 1.215 1.992 -0.155 1.00 96.00 122 PRO A N 1
ATOM 949 C CA . PRO A 1 122 ? 1.223 1.605 -1.548 1.00 96.00 122 PRO A CA 1
ATOM 950 C C . PRO A 1 122 ? 2.575 0.988 -1.896 1.00 96.00 122 PRO A C 1
ATOM 952 O O . PRO A 1 122 ? 3.597 1.273 -1.267 1.00 96.00 122 PRO A O 1
ATOM 955 N N . TYR A 1 123 ? 2.603 0.158 -2.927 1.00 95.31 123 TYR A N 1
ATOM 956 C CA . TYR A 1 123 ? 3.849 -0.334 -3.490 1.00 95.31 123 TYR A CA 1
ATOM 957 C C . TYR A 1 123 ? 3.699 -0.637 -4.973 1.00 95.31 123 TYR A C 1
ATOM 959 O O . TYR A 1 123 ? 2.589 -0.830 -5.479 1.00 95.31 123 TYR A O 1
ATOM 967 N N . ARG A 1 124 ? 4.839 -0.671 -5.659 1.00 94.00 124 ARG A N 1
ATOM 968 C CA . ARG A 1 124 ? 4.954 -1.220 -7.009 1.00 94.00 124 ARG A CA 1
ATOM 969 C C . ARG A 1 124 ? 5.694 -2.551 -6.953 1.00 94.00 124 ARG A C 1
ATOM 971 O O . ARG A 1 124 ? 6.626 -2.712 -6.164 1.00 94.00 124 ARG A O 1
ATOM 978 N N . GLU A 1 125 ? 5.263 -3.499 -7.769 1.00 92.62 125 GLU A N 1
ATOM 979 C CA . GLU A 1 125 ? 5.891 -4.811 -7.905 1.00 92.62 125 GLU A CA 1
ATOM 980 C C . GLU A 1 125 ? 6.152 -5.096 -9.378 1.00 92.62 125 GLU A C 1
ATOM 982 O O . GLU A 1 125 ? 5.257 -4.945 -10.205 1.00 92.62 125 GLU A O 1
ATOM 987 N N . HIS A 1 126 ? 7.379 -5.473 -9.717 1.00 89.50 126 HIS A N 1
ATOM 988 C CA . HIS A 1 126 ? 7.781 -5.746 -11.090 1.00 89.50 126 HIS A CA 1
ATOM 989 C C . HIS A 1 126 ? 8.841 -6.850 -11.107 1.00 89.50 126 HIS A C 1
ATOM 991 O O . HIS A 1 126 ? 9.873 -6.719 -10.464 1.00 89.50 126 HIS A O 1
ATOM 997 N N . ASN A 1 127 ? 8.597 -7.940 -11.842 1.00 85.38 127 ASN A N 1
ATOM 998 C CA . ASN A 1 127 ? 9.494 -9.107 -11.923 1.00 85.38 127 ASN A CA 1
ATOM 999 C C . ASN A 1 127 ? 9.895 -9.701 -10.557 1.00 85.38 127 ASN A C 1
ATOM 1001 O O . ASN A 1 127 ? 11.019 -10.159 -10.384 1.00 85.38 127 ASN A O 1
ATOM 1005 N N . GLY A 1 128 ? 8.981 -9.688 -9.583 1.00 85.25 128 GLY A N 1
ATOM 1006 C CA . GLY A 1 128 ? 9.243 -10.160 -8.219 1.00 85.25 128 GLY A CA 1
ATOM 1007 C C . GLY A 1 128 ? 9.946 -9.138 -7.320 1.00 85.25 128 GLY A C 1
ATOM 1008 O O . GLY A 1 128 ? 9.919 -9.300 -6.101 1.00 85.25 128 GLY A O 1
ATOM 1009 N N . ASP A 1 129 ? 10.490 -8.055 -7.882 1.00 89.69 129 ASP A N 1
ATOM 1010 C CA . ASP A 1 129 ? 11.013 -6.939 -7.101 1.00 89.69 129 ASP A CA 1
ATOM 1011 C C . ASP A 1 129 ? 9.858 -6.094 -6.573 1.00 89.69 129 ASP A C 1
ATOM 1013 O O . ASP A 1 129 ? 8.958 -5.697 -7.317 1.00 89.69 129 ASP A O 1
ATOM 1017 N N . ARG A 1 130 ? 9.900 -5.784 -5.277 1.00 93.88 130 ARG A N 1
ATOM 1018 C CA . ARG A 1 130 ? 8.905 -4.959 -4.590 1.00 93.88 130 ARG A CA 1
ATOM 1019 C C . ARG A 1 130 ? 9.550 -3.684 -4.071 1.00 93.88 130 ARG A C 1
ATOM 1021 O O . ARG A 1 130 ? 10.533 -3.743 -3.340 1.00 93.88 130 ARG A O 1
ATOM 1028 N N . ASP A 1 131 ? 8.938 -2.543 -4.372 1.00 95.19 131 ASP A N 1
ATOM 1029 C CA . ASP A 1 131 ? 9.373 -1.238 -3.875 1.00 95.19 131 ASP A CA 1
ATOM 1030 C C . ASP A 1 131 ? 8.217 -0.508 -3.186 1.00 95.19 131 ASP A C 1
ATOM 1032 O O . ASP A 1 131 ? 7.213 -0.141 -3.806 1.00 95.19 131 ASP A O 1
ATOM 1036 N N . LEU A 1 132 ? 8.359 -0.353 -1.867 1.00 95.62 132 LEU A N 1
ATOM 1037 C CA . LEU A 1 132 ? 7.344 0.200 -0.974 1.00 95.62 132 LEU A CA 1
ATOM 1038 C C . LEU A 1 132 ? 7.368 1.728 -0.993 1.00 95.62 132 LEU A C 1
ATOM 1040 O O . LEU A 1 132 ? 8.407 2.342 -0.739 1.00 95.62 132 LEU A O 1
ATOM 1044 N N . GLY A 1 133 ? 6.208 2.333 -1.222 1.00 95.06 133 GLY A N 1
ATOM 1045 C CA . GLY A 1 133 ? 5.964 3.759 -1.047 1.00 95.06 133 GLY A CA 1
ATOM 1046 C C . GLY A 1 133 ? 5.847 4.185 0.415 1.00 95.06 133 GLY A C 1
ATOM 1047 O O . GLY A 1 133 ? 5.802 3.357 1.331 1.00 95.06 133 GLY A O 1
ATOM 1048 N N . ALA A 1 134 ? 5.761 5.494 0.633 1.00 94.88 134 ALA A N 1
ATOM 1049 C CA . ALA A 1 134 ? 5.406 6.071 1.923 1.00 94.88 134 ALA A CA 1
ATOM 1050 C C . ALA A 1 134 ? 3.974 5.673 2.315 1.00 94.88 134 ALA A C 1
ATOM 1052 O O . ALA A 1 134 ? 3.056 5.734 1.495 1.00 94.88 134 ALA A O 1
ATOM 1053 N N . ALA A 1 135 ? 3.799 5.248 3.568 1.00 94.75 135 ALA A N 1
ATOM 1054 C CA . ALA A 1 135 ? 2.489 4.921 4.120 1.00 94.75 135 ALA A CA 1
ATOM 1055 C C . ALA A 1 135 ? 1.680 6.188 4.441 1.00 94.75 135 ALA A C 1
ATOM 1057 O O . ALA A 1 135 ? 2.252 7.259 4.639 1.00 94.75 135 ALA A O 1
ATOM 1058 N N . THR A 1 136 ? 0.359 6.040 4.546 1.00 96.31 136 THR A N 1
ATOM 1059 C CA . THR A 1 136 ? -0.514 7.047 5.158 1.00 96.31 136 THR A CA 1
ATOM 1060 C C . THR A 1 136 ? -0.115 7.295 6.613 1.00 96.31 136 THR A C 1
ATOM 1062 O O . THR A 1 136 ? 0.560 6.474 7.249 1.00 96.31 136 THR A O 1
ATOM 1065 N N . GLY A 1 137 ? -0.644 8.369 7.196 1.00 95.25 137 GLY A N 1
ATOM 1066 C CA . GLY A 1 137 ? -0.751 8.472 8.646 1.00 95.25 137 GLY A CA 1
ATOM 1067 C C . GLY A 1 137 ? -1.555 7.310 9.250 1.00 95.25 137 GLY A C 1
ATOM 1068 O O . GLY A 1 137 ? -2.267 6.580 8.554 1.00 95.25 137 GLY A O 1
ATOM 1069 N N . VAL A 1 138 ? -1.426 7.141 10.565 1.00 95.50 138 VAL A N 1
ATOM 1070 C CA . VAL A 1 138 ? -2.133 6.108 11.334 1.00 95.50 138 VAL A CA 1
ATOM 1071 C C . VAL A 1 138 ? -3.483 6.647 11.810 1.00 95.50 138 VAL A C 1
ATOM 1073 O O . VAL A 1 138 ? -3.554 7.782 12.290 1.00 95.50 138 VAL A O 1
ATOM 1076 N N . ILE A 1 139 ? -4.529 5.827 11.718 1.00 96.19 139 ILE A N 1
ATOM 1077 C CA . ILE A 1 139 ? -5.825 6.059 12.369 1.00 96.19 139 ILE A CA 1
ATOM 1078 C C . ILE A 1 139 ? -6.095 4.980 13.418 1.00 96.19 139 ILE A C 1
ATOM 1080 O O . ILE A 1 139 ? -5.667 3.835 13.263 1.00 96.19 139 ILE A O 1
ATOM 1084 N N . THR A 1 140 ? -6.800 5.351 14.485 1.00 96.88 140 THR A N 1
ATOM 1085 C CA . THR A 1 140 ? -7.192 4.450 15.573 1.00 96.88 140 THR A CA 1
ATOM 1086 C C . THR A 1 140 ? -8.708 4.343 15.619 1.00 96.88 140 THR A C 1
ATOM 1088 O O . THR A 1 140 ? -9.396 5.357 15.533 1.00 96.88 140 THR A O 1
ATOM 1091 N N . PHE A 1 141 ? -9.225 3.133 15.809 1.00 94.75 141 PHE A N 1
ATOM 1092 C CA . PHE A 1 141 ? -10.641 2.886 16.074 1.00 94.75 141 PHE A CA 1
ATOM 1093 C C . PHE A 1 141 ? -10.800 1.804 17.145 1.00 94.75 141 PHE A C 1
ATOM 1095 O O . PHE A 1 141 ? -9.840 1.119 17.505 1.00 94.75 141 PHE A O 1
ATOM 1102 N N . LYS A 1 142 ? -12.014 1.656 17.672 1.00 94.94 142 LYS A N 1
ATOM 1103 C CA . LYS A 1 142 ? -12.363 0.624 18.648 1.00 94.94 142 LYS A CA 1
ATOM 1104 C C . LYS A 1 142 ? -13.558 -0.153 18.125 1.00 94.94 142 LYS A C 1
ATOM 1106 O O . LYS A 1 142 ? -14.535 0.475 17.740 1.00 94.94 142 LYS A O 1
ATOM 1111 N N . THR A 1 143 ? -13.488 -1.479 18.105 1.00 93.19 143 THR A N 1
ATOM 1112 C CA . THR A 1 143 ? -14.661 -2.305 17.783 1.00 93.19 143 THR A CA 1
ATOM 1113 C C . THR A 1 143 ? -15.743 -2.134 18.846 1.00 93.19 143 THR A C 1
ATOM 1115 O O . THR A 1 143 ? -15.443 -1.919 20.025 1.00 93.19 143 THR A O 1
ATOM 1118 N N . ASN A 1 144 ? -17.006 -2.221 18.431 1.00 85.62 144 ASN A N 1
ATOM 1119 C CA . ASN A 1 144 ? -18.130 -1.951 19.323 1.00 85.62 144 ASN A CA 1
ATOM 1120 C C . ASN A 1 144 ? -18.223 -2.995 20.445 1.00 85.62 144 ASN A C 1
ATOM 1122 O O . ASN A 1 144 ? -17.822 -4.154 20.290 1.00 85.62 144 ASN A O 1
ATOM 1126 N N . CYS A 1 145 ? -18.811 -2.577 21.565 1.00 69.06 145 CYS A N 1
ATOM 1127 C CA . CYS A 1 145 ? -19.174 -3.460 22.675 1.00 69.06 145 CYS A CA 1
ATOM 1128 C C . CYS A 1 145 ? -20.425 -4.300 22.370 1.00 69.06 145 CYS A C 1
ATOM 1130 O O . CYS A 1 145 ? -20.698 -5.271 23.068 1.00 69.06 145 CYS A O 1
ATOM 1132 N N . THR A 1 146 ? -21.174 -3.949 21.322 1.00 59.19 146 THR A N 1
ATOM 1133 C CA . THR A 1 146 ? -22.491 -4.511 21.033 1.00 59.19 146 THR A CA 1
ATOM 1134 C C . THR A 1 146 ? -22.463 -5.351 19.760 1.00 59.19 146 THR A C 1
ATOM 1136 O O . THR A 1 146 ? -22.047 -4.907 18.688 1.00 59.19 146 THR A O 1
ATOM 1139 N N . VAL A 1 147 ? -22.908 -6.604 19.869 1.00 54.59 147 VAL A N 1
ATOM 1140 C CA . VAL A 1 147 ? -23.382 -7.360 18.703 1.00 54.59 147 VAL A CA 1
ATOM 1141 C C . VAL A 1 147 ? -24.688 -6.682 18.272 1.00 54.59 147 VAL A C 1
ATOM 1143 O O . VAL A 1 147 ? -25.498 -6.395 19.155 1.00 54.59 147 VAL A O 1
ATOM 1146 N N . PRO A 1 148 ? -24.927 -6.384 16.981 1.00 52.56 148 PRO A N 1
ATOM 1147 C CA . PRO A 1 148 ? -26.229 -5.880 16.558 1.00 52.56 148 PRO A CA 1
ATOM 1148 C C . PRO A 1 148 ? -27.303 -6.883 16.989 1.00 52.56 148 PRO A C 1
ATOM 1150 O O . PRO A 1 148 ? -27.340 -8.018 16.512 1.00 52.56 148 PRO A O 1
ATOM 1153 N N . VAL A 1 149 ? -28.146 -6.483 17.939 1.00 48.00 149 VAL A N 1
ATOM 1154 C CA . VAL A 1 149 ? -29.277 -7.294 18.382 1.00 48.00 149 VAL A CA 1
ATOM 1155 C C . VAL A 1 149 ? -30.355 -7.154 17.313 1.00 48.00 149 VAL A C 1
ATOM 1157 O O . VAL A 1 149 ? -30.778 -6.045 16.980 1.00 48.00 149 VAL A O 1
ATOM 1160 N N . ILE A 1 150 ? -30.789 -8.277 16.736 1.00 53.16 150 ILE A N 1
ATOM 1161 C CA . ILE A 1 150 ? -31.992 -8.310 15.900 1.00 53.16 150 ILE A CA 1
ATOM 1162 C C . ILE A 1 150 ? -33.167 -8.116 16.856 1.00 53.16 150 ILE A C 1
ATOM 1164 O O . ILE A 1 150 ? -33.616 -9.070 17.484 1.00 53.16 150 ILE A O 1
ATOM 1168 N N . GLU A 1 151 ? -33.626 -6.875 17.023 1.00 47.50 151 GLU A N 1
ATOM 1169 C CA . GLU A 1 151 ? -34.604 -6.572 18.072 1.00 47.50 151 GLU A CA 1
ATOM 1170 C C . GLU A 1 151 ? -36.016 -7.052 17.759 1.00 47.50 151 GLU A C 1
ATOM 1172 O O . GLU A 1 151 ? -36.790 -7.201 18.689 1.00 47.50 151 GLU A O 1
ATOM 1177 N N . ASN A 1 152 ? -36.372 -7.346 16.506 1.00 47.88 152 ASN A N 1
ATOM 1178 C CA . ASN A 1 152 ? -37.666 -7.945 16.180 1.00 47.88 152 ASN A CA 1
ATOM 1179 C C . ASN A 1 152 ? -37.630 -8.598 14.795 1.00 47.88 152 ASN A C 1
ATOM 1181 O O . ASN A 1 152 ? -37.420 -7.916 13.789 1.00 47.88 152 ASN A O 1
ATOM 1185 N N . VAL A 1 153 ? -37.907 -9.903 14.731 1.00 47.22 153 VAL A N 1
ATOM 1186 C CA . VAL A 1 153 ? -38.314 -10.558 13.483 1.00 47.22 153 VAL A CA 1
ATOM 1187 C C . VAL A 1 153 ? -39.822 -10.366 13.359 1.00 47.22 153 VAL A C 1
ATOM 1189 O O . VAL A 1 153 ? -40.592 -11.046 14.037 1.00 47.22 153 VAL A O 1
ATOM 1192 N N . MET A 1 154 ? -40.267 -9.442 12.505 1.00 46.72 154 MET A N 1
ATOM 1193 C CA . MET A 1 154 ? -41.678 -9.409 12.118 1.00 46.72 154 MET A CA 1
ATOM 1194 C C . MET A 1 154 ? -41.943 -10.607 11.206 1.00 46.72 154 MET A C 1
ATOM 1196 O O . MET A 1 154 ? -41.605 -10.594 10.024 1.00 46.72 154 MET A O 1
ATOM 1200 N N . THR A 1 155 ? -42.521 -11.666 11.768 1.00 51.47 155 THR A N 1
ATOM 1201 C CA . THR A 1 155 ? -43.110 -12.751 10.983 1.00 51.47 155 THR A CA 1
ATOM 1202 C C . THR A 1 155 ? -44.514 -12.315 10.581 1.00 51.47 155 THR A C 1
ATOM 1204 O O . THR A 1 155 ? -45.396 -12.169 11.421 1.00 51.47 155 THR A O 1
ATOM 1207 N N . SER A 1 156 ? -44.726 -12.059 9.290 1.00 53.50 156 SER A N 1
ATOM 1208 C CA . SER A 1 156 ? -46.086 -12.014 8.756 1.00 53.50 156 SER A CA 1
ATOM 1209 C C . SER A 1 156 ? -46.584 -13.455 8.646 1.00 53.50 156 SER A C 1
ATOM 1211 O O . SER A 1 156 ? -45.930 -14.305 8.040 1.00 53.50 156 SER A O 1
ATOM 1213 N N . THR A 1 157 ? -47.707 -13.765 9.290 1.00 53.25 157 THR A N 1
ATOM 1214 C CA . THR A 1 157 ? -48.379 -15.054 9.110 1.00 53.25 157 THR A CA 1
ATOM 1215 C C . THR A 1 157 ? -48.956 -15.099 7.696 1.00 53.25 157 THR A C 1
ATOM 1217 O O . THR A 1 157 ? -49.693 -14.179 7.332 1.00 53.25 157 THR A O 1
ATOM 1220 N N . PRO A 1 158 ? -48.643 -16.120 6.880 1.00 53.50 158 PRO A N 1
ATOM 1221 C CA . PRO A 1 158 ? -49.252 -16.249 5.568 1.00 53.50 158 PRO A CA 1
ATOM 1222 C C . PRO A 1 158 ? -50.742 -16.547 5.736 1.00 53.50 158 PRO A C 1
ATOM 1224 O O . PRO A 1 158 ? -51.116 -17.584 6.285 1.00 53.50 158 PRO A O 1
ATOM 1227 N N . ASP A 1 159 ? -51.582 -15.632 5.257 1.00 51.84 159 ASP A N 1
ATOM 1228 C CA . ASP A 1 159 ? -53.013 -15.868 5.100 1.00 51.84 159 ASP A CA 1
ATOM 1229 C C . ASP A 1 159 ? -53.181 -16.844 3.924 1.00 51.84 159 ASP A C 1
ATOM 1231 O O . ASP A 1 159 ? -53.022 -16.487 2.750 1.00 51.84 159 ASP A O 1
ATOM 1235 N N . TRP A 1 160 ? -53.375 -18.126 4.238 1.00 48.31 160 TRP A N 1
ATOM 1236 C CA . TRP A 1 160 ? -53.651 -19.136 3.220 1.00 48.31 160 TRP A CA 1
ATOM 1237 C C . TRP A 1 160 ? -55.096 -18.988 2.713 1.00 48.31 160 TRP A C 1
ATOM 1239 O O . TRP A 1 160 ? -55.995 -18.770 3.526 1.00 48.31 160 TRP A O 1
ATOM 1249 N N . PRO A 1 161 ? -55.337 -19.149 1.389 1.00 51.56 161 PRO A N 1
ATOM 1250 C CA . PRO A 1 161 ? -54.528 -20.001 0.516 1.00 51.56 161 PRO A CA 1
ATOM 1251 C C . PRO A 1 161 ? -53.815 -19.345 -0.684 1.00 51.56 161 PRO A C 1
A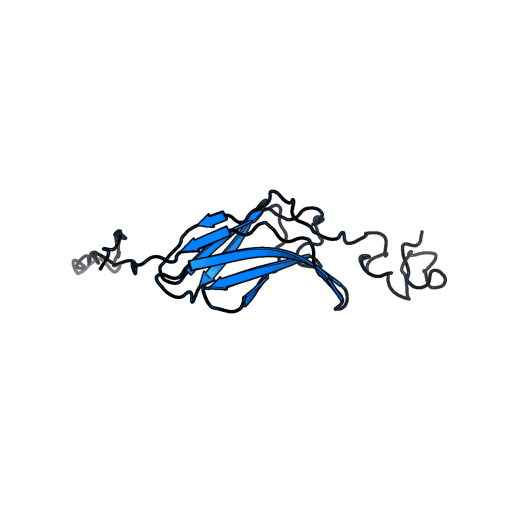TOM 1253 O O . PRO A 1 161 ? -53.378 -20.084 -1.562 1.00 51.56 161 PRO A O 1
ATOM 1256 N N . THR A 1 162 ? -53.666 -18.017 -0.784 1.00 56.16 162 THR A N 1
ATOM 1257 C CA . THR A 1 162 ? -53.206 -17.400 -2.057 1.00 56.16 162 THR A CA 1
ATOM 1258 C C . THR A 1 162 ? -51.828 -16.738 -2.066 1.00 56.16 162 THR A C 1
ATOM 1260 O O . THR A 1 162 ? -51.412 -16.294 -3.132 1.00 56.16 162 THR A O 1
ATOM 1263 N N . ASN A 1 163 ? -51.082 -16.682 -0.957 1.00 52.34 163 ASN A N 1
ATOM 1264 C CA . ASN A 1 163 ? -49.767 -16.022 -0.946 1.00 52.34 163 ASN A CA 1
ATOM 1265 C C . ASN A 1 163 ? -48.600 -17.009 -0.777 1.00 52.34 163 ASN A C 1
ATOM 1267 O O . ASN A 1 163 ? -48.381 -17.563 0.295 1.00 52.34 163 ASN A O 1
ATOM 1271 N N . THR A 1 164 ? -47.806 -17.175 -1.840 1.00 53.78 164 THR A N 1
ATOM 1272 C CA . THR A 1 164 ? -46.579 -17.997 -1.892 1.00 53.78 164 THR A CA 1
ATOM 1273 C C . THR A 1 164 ? -45.306 -17.246 -1.476 1.00 53.78 164 THR A C 1
ATOM 1275 O O . THR A 1 164 ? -44.204 -17.744 -1.694 1.00 53.78 164 THR A O 1
ATOM 1278 N N . SER A 1 165 ? -45.429 -16.048 -0.898 1.00 50.84 165 SER A N 1
ATOM 1279 C CA . SER A 1 165 ? -44.292 -15.161 -0.623 1.00 50.84 165 SER A CA 1
ATOM 1280 C C . SER A 1 165 ? -44.332 -14.663 0.818 1.00 50.84 165 SER A C 1
ATOM 1282 O O . SER A 1 165 ? -45.301 -14.025 1.223 1.00 50.84 165 SER A O 1
ATOM 1284 N N . ILE A 1 166 ? -43.264 -14.917 1.577 1.00 57.19 166 ILE A N 1
ATOM 1285 C CA . ILE A 1 166 ? -43.050 -14.330 2.906 1.00 57.19 166 ILE A CA 1
ATOM 1286 C C . ILE A 1 166 ? -42.059 -13.181 2.744 1.00 57.19 166 ILE A C 1
ATOM 1288 O O . ILE A 1 166 ? -40.952 -13.379 2.245 1.00 57.19 166 ILE A O 1
ATOM 1292 N N . VAL A 1 167 ? -42.451 -11.983 3.176 1.00 51.25 167 VAL A N 1
ATOM 1293 C CA . VAL A 1 167 ? -41.545 -10.834 3.279 1.00 51.25 167 VAL A CA 1
ATOM 1294 C C . VAL A 1 167 ? -41.105 -10.721 4.731 1.00 51.25 167 VAL A C 1
ATOM 1296 O O . VAL A 1 167 ? -41.937 -10.557 5.624 1.00 51.25 167 VAL A O 1
ATOM 1299 N N . VAL A 1 168 ? -39.797 -10.829 4.960 1.00 47.41 168 VAL A N 1
ATOM 1300 C CA . VAL A 1 168 ? -39.183 -10.647 6.278 1.00 47.41 168 VAL A CA 1
ATOM 1301 C C . VAL A 1 168 ? -38.509 -9.281 6.309 1.00 47.41 168 VAL A C 1
ATOM 1303 O O . VAL A 1 168 ? -37.676 -8.982 5.456 1.00 47.41 168 VAL A O 1
ATOM 1306 N N . SER A 1 169 ? -38.848 -8.480 7.317 1.00 45.44 169 SER A N 1
ATOM 1307 C CA . SER A 1 169 ? -38.260 -7.160 7.558 1.00 45.44 169 SER A CA 1
ATOM 1308 C C . SER A 1 169 ? -37.806 -7.072 9.013 1.00 45.44 169 SER A C 1
ATOM 1310 O O . SER A 1 169 ? -38.541 -7.485 9.912 1.00 45.44 169 SER A O 1
ATOM 1312 N N . TRP A 1 170 ? -36.627 -6.504 9.265 1.00 48.66 170 TRP A N 1
ATOM 1313 C CA . TRP A 1 170 ? -36.124 -6.245 10.618 1.00 48.66 170 TRP A CA 1
ATOM 1314 C C . TRP A 1 170 ? -35.592 -4.817 10.750 1.00 48.66 170 TRP A C 1
ATOM 1316 O O . TRP A 1 170 ? -35.177 -4.194 9.772 1.00 48.66 170 TRP A O 1
ATOM 1326 N N . LYS A 1 171 ? -35.614 -4.300 11.982 1.00 44.06 171 LYS A N 1
ATOM 1327 C CA . LYS A 1 171 ? -34.940 -3.056 12.371 1.00 44.06 171 LYS A CA 1
ATOM 1328 C C . LYS A 1 171 ? -33.678 -3.408 13.151 1.00 44.06 171 LYS A C 1
ATOM 1330 O O . LYS A 1 171 ? -33.709 -4.304 13.991 1.00 44.06 171 LYS A O 1
ATOM 1335 N N . VAL A 1 172 ? -32.582 -2.713 12.866 1.00 46.50 172 VAL A N 1
ATOM 1336 C CA . VAL A 1 172 ? -31.334 -2.840 13.628 1.00 46.50 172 VAL A CA 1
ATOM 1337 C C . VAL A 1 172 ? -31.391 -1.841 14.784 1.00 46.50 172 VAL A C 1
ATOM 1339 O O . VAL A 1 172 ? -31.539 -0.644 14.540 1.00 46.50 172 VAL A O 1
ATOM 1342 N N . GLY A 1 173 ? -31.335 -2.334 16.024 1.00 46.50 173 GLY A N 1
ATOM 1343 C CA . GLY A 1 173 ? -31.277 -1.508 17.234 1.00 46.50 173 GLY A CA 1
ATOM 1344 C C . GLY A 1 173 ? -29.837 -1.157 17.623 1.00 46.50 173 GLY A C 1
ATOM 1345 O O . GLY A 1 173 ? -28.902 -1.899 17.309 1.00 46.50 173 GLY A O 1
ATOM 1346 N N . ALA A 1 174 ? -29.645 -0.029 18.312 1.00 44.50 174 ALA A N 1
ATOM 1347 C CA . ALA A 1 174 ? -28.381 0.286 18.976 1.00 44.50 174 ALA A CA 1
ATOM 1348 C C . ALA A 1 174 ? -28.281 -0.575 20.246 1.00 44.50 174 ALA A C 1
ATOM 1350 O O . ALA A 1 174 ? -29.106 -0.434 21.143 1.00 44.50 174 ALA A O 1
ATOM 1351 N N . GLY A 1 175 ? -27.326 -1.510 20.295 1.00 44.75 175 GLY A N 1
ATOM 1352 C CA . GLY A 1 175 ? -27.191 -2.427 21.431 1.00 44.75 175 GLY A CA 1
ATOM 1353 C C . GLY A 1 175 ? -26.853 -1.712 22.748 1.00 44.75 175 GLY A C 1
ATOM 1354 O O . GLY A 1 175 ? -26.320 -0.605 22.744 1.00 44.75 175 GLY A O 1
ATOM 1355 N N . TYR A 1 176 ? -27.150 -2.373 23.866 1.00 39.50 176 TYR A N 1
ATOM 1356 C CA . TYR A 1 176 ? -26.922 -1.869 25.223 1.00 39.50 176 TYR A CA 1
ATOM 1357 C C . TYR A 1 176 ? -25.513 -2.194 25.744 1.00 39.50 176 TYR A C 1
ATOM 1359 O O . TYR A 1 176 ? -24.989 -3.279 25.484 1.00 39.50 176 TYR A O 1
ATOM 1367 N N . ASP A 1 177 ? -24.940 -1.270 26.520 1.00 36.31 177 ASP A N 1
ATOM 1368 C CA . ASP A 1 177 ? -23.733 -1.493 27.323 1.00 36.31 177 ASP A CA 1
ATOM 1369 C C . ASP A 1 177 ? -24.060 -2.418 28.514 1.00 36.31 177 ASP A C 1
ATOM 1371 O O . ASP A 1 177 ? -25.010 -2.159 29.257 1.00 36.31 177 ASP A O 1
ATOM 1375 N N . ILE A 1 178 ? -23.285 -3.496 28.677 1.00 36.69 178 ILE A N 1
ATOM 1376 C CA . ILE A 1 178 ? -23.304 -4.412 29.837 1.00 36.69 178 ILE A CA 1
ATOM 1377 C C . ILE A 1 178 ? -22.144 -4.110 30.777 1.00 36.69 178 ILE A C 1
ATOM 1379 O O . ILE A 1 178 ? -21.020 -3.898 30.263 1.00 36.69 178 ILE A O 1
#

InterPro domains:
  IPR003961 Fibronectin type III [PS50853] (42-146)
  IPR003961 Fibronectin type III [cd00063] (45-143)
  IPR013783 Immunoglobulin-like fold [G3DSA:2.60.40.10] (45-134)
  IPR036116 Fibronectin type III superfamily [SSF49265] (46-171)